Protein AF-A0A536WYC0-F1 (afdb_monomer_lite)

Sequence (81 aa):
MSGVTLTPSARPVAQRTLEIRRILDARYSLSLFEQWKRGDPACWDSSRNELGRGIHGRAMREQRRLESASDGELDAELDAI

Foldseek 3Di:
DDDPPQDPAPDDPVVLVVLLVVLLCVPQVLVVLVVVCVVCVPVCPDPVNPVSVVSNVVSVVSSVVSVSDYPVVSVVSSVVD

Radius of gyration: 15.13 Å; chains: 1; bounding box: 40×30×40 Å

Structure (mmCIF, N/CA/C/O backbone):
data_AF-A0A536WYC0-F1
#
_entry.id   AF-A0A536WYC0-F1
#
loop_
_atom_site.group_PDB
_atom_site.id
_atom_site.type_symbol
_atom_site.label_atom_id
_atom_site.label_alt_id
_atom_site.label_comp_id
_atom_site.label_asym_id
_atom_site.label_entity_id
_atom_site.label_seq_id
_atom_site.pdbx_PDB_ins_code
_atom_site.Cartn_x
_atom_site.Cartn_y
_atom_site.Cartn_z
_atom_site.occupancy
_atom_site.B_iso_or_equiv
_atom_site.auth_seq_id
_atom_site.auth_comp_id
_atom_site.auth_asym_id
_atom_site.auth_atom_id
_atom_site.pdbx_PDB_model_num
ATOM 1 N N . MET A 1 1 ? -23.632 19.870 3.048 1.00 36.12 1 MET A N 1
ATOM 2 C CA . MET A 1 1 ? -22.165 19.960 3.193 1.00 36.12 1 MET A CA 1
ATOM 3 C C . MET A 1 1 ? -21.751 18.880 4.174 1.00 36.12 1 MET A C 1
ATOM 5 O O . MET A 1 1 ? -21.947 19.062 5.366 1.00 36.12 1 MET A O 1
ATOM 9 N N . SER A 1 2 ? -21.311 17.722 3.685 1.00 39.53 2 SER A N 1
ATOM 10 C CA . SER A 1 2 ? -20.874 16.633 4.564 1.00 39.53 2 SER A CA 1
ATOM 11 C C . SER A 1 2 ? -19.445 16.924 4.998 1.00 39.53 2 SER A C 1
ATOM 13 O O . SER A 1 2 ? -18.532 16.901 4.175 1.00 39.53 2 SER A O 1
ATOM 15 N N . GLY A 1 3 ? -19.277 17.291 6.268 1.00 43.28 3 GLY A N 1
ATOM 16 C CA . GLY A 1 3 ? -17.966 17.446 6.881 1.00 43.28 3 GLY A CA 1
ATOM 17 C C . GLY A 1 3 ? -17.265 16.096 6.889 1.00 43.28 3 GLY A C 1
ATOM 18 O O . GLY A 1 3 ? -17.778 15.137 7.460 1.00 43.28 3 GLY A O 1
ATOM 19 N N . VAL A 1 4 ? -16.117 16.013 6.222 1.00 49.53 4 VAL A N 1
ATOM 20 C CA . VAL A 1 4 ? -15.201 14.885 6.378 1.00 49.53 4 VAL A CA 1
ATOM 21 C C . VAL A 1 4 ? -14.622 15.007 7.781 1.00 49.53 4 VAL A C 1
ATOM 23 O O . VAL A 1 4 ? -13.712 15.798 8.023 1.00 49.53 4 VAL A O 1
ATOM 26 N N . THR A 1 5 ? -15.196 14.277 8.730 1.00 48.66 5 THR A N 1
ATOM 27 C CA . THR A 1 5 ? -14.589 14.094 10.044 1.00 48.66 5 THR A CA 1
ATOM 28 C C . THR A 1 5 ? -13.342 13.247 9.826 1.00 48.66 5 THR A C 1
ATOM 30 O O . THR A 1 5 ? -13.424 12.028 9.723 1.00 48.66 5 THR A O 1
ATOM 33 N N . LEU A 1 6 ? -12.183 13.893 9.691 1.00 56.28 6 LEU A N 1
ATOM 34 C CA . LEU A 1 6 ? -10.895 13.216 9.794 1.00 56.28 6 LEU A CA 1
ATOM 35 C C . LEU A 1 6 ? -10.751 12.772 11.251 1.00 56.28 6 LEU A C 1
ATOM 37 O O . LEU A 1 6 ? -10.227 13.511 12.082 1.00 56.28 6 LEU A O 1
ATOM 41 N N . THR A 1 7 ? -11.293 11.604 11.595 1.00 57.25 7 THR A N 1
ATOM 42 C CA . THR A 1 7 ? -10.995 10.971 12.879 1.00 57.25 7 THR A CA 1
ATOM 43 C C . THR A 1 7 ? -9.496 10.691 12.915 1.00 57.25 7 THR A C 1
ATOM 45 O O . THR A 1 7 ? -9.011 9.954 12.053 1.00 57.25 7 THR A O 1
ATOM 48 N N . PRO A 1 8 ? -8.743 11.275 13.861 1.00 67.50 8 PRO A N 1
ATOM 49 C CA . PRO A 1 8 ? -7.348 10.912 14.037 1.00 67.50 8 PRO A CA 1
ATOM 50 C C . PRO A 1 8 ? -7.264 9.416 14.359 1.00 67.50 8 PRO A C 1
ATOM 52 O O . PRO A 1 8 ? -7.995 8.921 15.216 1.00 67.50 8 PRO A O 1
ATOM 55 N N . SER A 1 9 ? -6.393 8.707 13.639 1.00 74.75 9 SER A N 1
ATOM 56 C CA . SER A 1 9 ? -6.079 7.296 13.890 1.00 74.75 9 SER A CA 1
ATOM 57 C C . SER A 1 9 ? -5.684 7.110 15.354 1.00 74.75 9 SER A C 1
ATOM 59 O O . SER A 1 9 ? -4.800 7.815 15.848 1.00 74.75 9 SER A O 1
ATOM 61 N N . ALA A 1 10 ? -6.301 6.146 16.035 1.00 84.81 10 ALA A N 1
ATOM 62 C CA . ALA A 1 10 ? -5.916 5.748 17.385 1.00 84.81 10 ALA A CA 1
ATOM 63 C C . ALA A 1 10 ? -4.648 4.874 17.373 1.00 84.81 10 ALA A C 1
ATOM 65 O O . ALA A 1 10 ? -3.966 4.751 18.392 1.00 84.81 10 ALA A O 1
ATOM 66 N N . ARG A 1 11 ? -4.302 4.288 16.217 1.00 88.94 11 ARG A N 1
ATOM 67 C CA . ARG A 1 11 ? -3.077 3.495 16.040 1.00 88.94 11 ARG A CA 1
ATOM 68 C C . ARG A 1 11 ? -1.821 4.364 16.024 1.00 88.94 11 ARG A C 1
ATOM 70 O O . ARG A 1 11 ? -1.824 5.431 15.400 1.00 88.94 11 ARG A O 1
ATOM 77 N N . PRO A 1 12 ? -0.702 3.868 16.583 1.00 93.94 12 PRO A N 1
ATOM 78 C CA . PRO A 1 12 ? 0.612 4.447 16.348 1.00 93.94 12 PRO A CA 1
ATOM 79 C C . PRO A 1 12 ? 0.925 4.529 14.848 1.00 93.94 12 PRO A C 1
ATOM 81 O O . PRO A 1 12 ? 0.719 3.566 14.108 1.00 93.94 12 PRO A O 1
ATOM 84 N N . VAL A 1 13 ? 1.508 5.647 14.403 1.00 91.50 13 VAL A N 1
ATOM 85 C CA . VAL A 1 13 ? 1.855 5.881 12.985 1.00 91.50 13 VAL A CA 1
ATOM 86 C C . VAL A 1 13 ? 2.718 4.753 12.409 1.00 91.50 13 VAL A C 1
ATOM 88 O O . VAL A 1 13 ? 2.493 4.321 11.280 1.00 91.50 13 VAL A O 1
ATOM 91 N N . ALA A 1 14 ? 3.671 4.236 13.191 1.00 93.75 14 ALA A N 1
ATOM 92 C CA . ALA A 1 14 ? 4.540 3.137 12.772 1.00 93.75 14 ALA A CA 1
ATOM 93 C C . ALA A 1 14 ? 3.751 1.846 12.500 1.00 93.75 14 ALA A C 1
ATOM 95 O O . ALA A 1 14 ? 3.971 1.197 11.479 1.00 93.75 14 ALA A O 1
ATOM 96 N N . GLN A 1 15 ? 2.796 1.510 13.373 1.00 95.62 15 GLN A N 1
ATOM 97 C CA . GLN A 1 15 ? 1.925 0.349 13.195 1.00 95.62 15 GLN A CA 1
ATOM 98 C C . GLN A 1 15 ? 1.045 0.521 11.955 1.00 95.62 15 GLN A C 1
ATOM 100 O O . GLN A 1 15 ? 1.037 -0.345 11.083 1.00 95.62 15 GLN A O 1
ATOM 105 N N . ARG A 1 16 ? 0.384 1.675 11.828 1.00 96.25 16 ARG A N 1
ATOM 106 C CA . ARG A 1 16 ? -0.472 1.977 10.677 1.00 96.25 16 ARG A CA 1
ATOM 107 C C . ARG A 1 16 ? 0.297 1.898 9.355 1.00 96.25 16 ARG A C 1
ATOM 109 O O . ARG A 1 16 ? -0.187 1.334 8.381 1.00 96.25 16 ARG A O 1
ATOM 116 N N . THR A 1 17 ? 1.526 2.412 9.332 1.00 95.94 17 THR A N 1
ATOM 117 C CA . T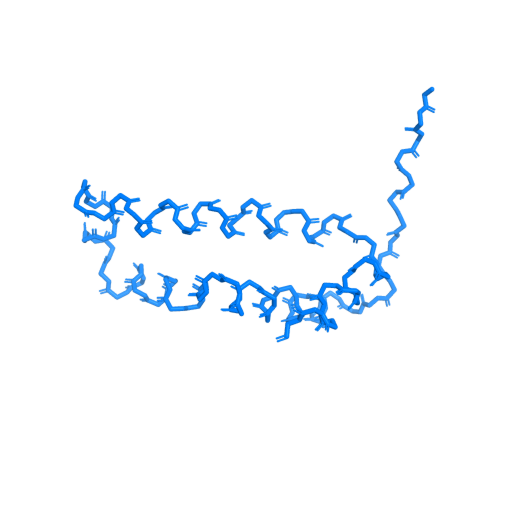HR A 1 17 ? 2.408 2.341 8.156 1.00 95.94 17 THR A CA 1
ATOM 118 C C . THR A 1 17 ? 2.714 0.894 7.766 1.00 95.94 17 THR A C 1
ATOM 120 O O . THR A 1 17 ? 2.648 0.553 6.586 1.00 95.94 17 THR A O 1
ATOM 123 N N . LEU A 1 18 ? 3.022 0.033 8.741 1.00 96.62 18 LEU A N 1
ATOM 124 C CA . LEU A 1 18 ? 3.302 -1.386 8.501 1.00 96.62 18 LEU A CA 1
ATOM 125 C C . LEU A 1 18 ? 2.074 -2.140 7.974 1.00 96.62 18 LEU A C 1
ATOM 127 O O . LEU A 1 18 ? 2.196 -2.951 7.059 1.00 96.62 18 LEU A O 1
ATOM 131 N N . GLU A 1 19 ? 0.892 -1.856 8.512 1.00 97.44 19 GLU A N 1
ATOM 132 C CA . GLU A 1 19 ? -0.372 -2.465 8.081 1.00 97.44 19 GLU A CA 1
ATOM 133 C C . GLU A 1 19 ? -0.729 -2.078 6.642 1.00 97.44 19 GLU A C 1
ATOM 135 O O . GLU A 1 19 ? -0.989 -2.948 5.809 1.00 97.44 19 GLU A O 1
ATOM 140 N N . ILE A 1 20 ? -0.639 -0.786 6.313 1.00 97.50 20 ILE A N 1
ATOM 141 C CA . ILE A 1 20 ? -0.823 -0.294 4.941 1.00 97.50 20 ILE A CA 1
ATOM 142 C C . ILE A 1 20 ? 0.173 -0.975 4.000 1.00 97.50 20 ILE A C 1
ATOM 144 O O . ILE A 1 20 ? -0.201 -1.442 2.922 1.00 97.50 20 ILE A O 1
ATOM 148 N N . ARG A 1 21 ? 1.439 -1.090 4.417 1.00 96.94 21 ARG A N 1
ATOM 149 C CA . ARG A 1 21 ? 2.477 -1.767 3.636 1.00 96.94 21 ARG A CA 1
ATOM 150 C C . ARG A 1 21 ? 2.115 -3.224 3.353 1.00 96.94 21 ARG A C 1
ATOM 152 O O . ARG A 1 21 ? 2.247 -3.665 2.214 1.00 96.94 21 ARG A O 1
ATOM 159 N N . ARG A 1 22 ? 1.609 -3.944 4.356 1.00 97.81 22 ARG A N 1
ATOM 160 C CA . ARG A 1 22 ? 1.176 -5.341 4.225 1.00 97.81 22 ARG A CA 1
ATOM 161 C C . ARG A 1 22 ? 0.046 -5.497 3.207 1.00 97.81 22 ARG A C 1
ATOM 163 O O . ARG A 1 22 ? 0.129 -6.379 2.357 1.00 97.81 22 ARG A O 1
ATOM 170 N N . ILE A 1 23 ? -0.964 -4.625 3.246 1.00 98.31 23 ILE A N 1
ATOM 171 C CA . ILE A 1 23 ? -2.067 -4.634 2.268 1.00 98.31 23 ILE A CA 1
ATOM 172 C C . ILE A 1 23 ? -1.535 -4.395 0.849 1.00 98.31 23 ILE A C 1
ATOM 174 O O . ILE A 1 23 ? -1.904 -5.102 -0.093 1.00 98.31 23 ILE A O 1
ATOM 178 N N . LEU A 1 24 ? -0.650 -3.410 0.680 1.00 98.12 24 LEU A N 1
ATOM 179 C CA . LEU A 1 24 ? -0.083 -3.075 -0.627 1.00 98.12 24 LEU A CA 1
ATOM 180 C C . LEU A 1 24 ? 0.806 -4.193 -1.178 1.00 98.12 24 LEU A C 1
ATOM 182 O O . LEU A 1 24 ? 0.778 -4.458 -2.381 1.00 98.12 24 LEU A O 1
ATOM 186 N N . ASP A 1 25 ? 1.554 -4.877 -0.317 1.00 97.50 25 ASP A N 1
ATOM 187 C CA . ASP A 1 25 ? 2.350 -6.038 -0.706 1.00 97.50 25 ASP A CA 1
ATOM 188 C C . ASP A 1 25 ? 1.472 -7.224 -1.113 1.00 97.50 25 ASP A C 1
ATOM 190 O O . ASP A 1 25 ? 1.743 -7.838 -2.146 1.00 97.50 25 ASP A O 1
ATOM 194 N N . ALA A 1 26 ? 0.382 -7.488 -0.388 1.00 97.44 26 ALA A N 1
ATOM 195 C CA . ALA A 1 26 ? -0.565 -8.547 -0.735 1.00 97.44 26 ALA A CA 1
ATOM 196 C C . ALA A 1 26 ? -1.256 -8.306 -2.092 1.00 97.44 26 ALA A C 1
ATOM 198 O O . ALA A 1 26 ? -1.410 -9.232 -2.885 1.00 97.44 26 ALA A O 1
ATOM 199 N N . ARG A 1 27 ? -1.646 -7.060 -2.391 1.00 96.62 27 ARG A N 1
ATOM 200 C CA . ARG A 1 27 ? -2.415 -6.724 -3.609 1.00 96.62 27 ARG A CA 1
ATOM 201 C C . ARG A 1 27 ? -1.559 -6.425 -4.832 1.00 96.62 27 ARG A C 1
ATOM 203 O O . ARG A 1 27 ? -1.988 -6.674 -5.957 1.00 96.62 27 ARG A O 1
ATOM 210 N N . TYR A 1 28 ? -0.386 -5.835 -4.625 1.00 95.88 28 TYR A N 1
ATOM 211 C CA . TYR A 1 28 ? 0.420 -5.265 -5.704 1.00 95.88 28 TYR A CA 1
ATOM 212 C C . TYR A 1 28 ? 1.882 -5.692 -5.667 1.00 95.88 28 TYR A C 1
ATOM 214 O O . TYR A 1 28 ? 2.636 -5.249 -6.529 1.00 95.88 28 TYR A O 1
ATOM 222 N N . SER A 1 29 ? 2.309 -6.495 -4.686 1.00 94.62 29 SER A N 1
ATOM 223 C CA . SER A 1 29 ? 3.725 -6.835 -4.491 1.00 94.62 29 SER A CA 1
ATOM 224 C C . SER A 1 29 ? 4.613 -5.581 -4.454 1.00 94.62 29 SER A C 1
ATOM 226 O O . SER A 1 29 ? 5.675 -5.538 -5.076 1.00 94.62 29 SER A O 1
ATOM 228 N N . LEU A 1 30 ? 4.158 -4.524 -3.769 1.00 94.12 30 LEU A N 1
ATOM 229 C CA . LEU A 1 30 ? 4.786 -3.201 -3.800 1.00 94.12 30 LEU A CA 1
ATOM 230 C C . LEU A 1 30 ? 6.288 -3.248 -3.470 1.00 94.12 30 LEU A C 1
ATOM 232 O O . LEU A 1 30 ? 7.095 -2.657 -4.185 1.00 94.12 30 LEU A O 1
ATOM 236 N N . SER A 1 31 ? 6.681 -3.998 -2.446 1.00 92.62 31 SER A N 1
ATOM 237 C CA . SER A 1 31 ? 8.073 -4.159 -2.025 1.00 92.62 31 SER A CA 1
ATOM 238 C C . SER A 1 31 ? 8.952 -4.805 -3.101 1.00 92.62 31 SER A C 1
ATOM 240 O O . SER A 1 31 ? 10.114 -4.422 -3.235 1.00 92.62 31 SER A O 1
ATOM 242 N N . LEU A 1 32 ? 8.406 -5.711 -3.924 1.00 92.06 32 LEU A N 1
ATOM 243 C CA . LEU A 1 32 ? 9.117 -6.275 -5.077 1.00 92.06 32 LEU A CA 1
ATOM 244 C C . LEU A 1 32 ? 9.388 -5.193 -6.129 1.00 92.06 32 LEU A C 1
ATOM 246 O O . LEU A 1 32 ? 10.511 -5.060 -6.613 1.00 92.06 32 LEU A O 1
ATOM 250 N N . PHE A 1 33 ? 8.376 -4.388 -6.459 1.00 91.56 33 PHE A N 1
ATOM 251 C CA . PHE A 1 33 ? 8.518 -3.309 -7.436 1.00 91.56 33 PHE A CA 1
ATOM 252 C C . PHE A 1 33 ? 9.458 -2.201 -6.952 1.00 91.56 33 PHE A C 1
ATOM 254 O O . PHE A 1 33 ? 10.246 -1.681 -7.740 1.00 91.56 33 PHE A O 1
ATOM 261 N N . GLU A 1 34 ? 9.437 -1.862 -5.665 1.00 92.31 34 GLU A N 1
ATOM 262 C CA . GLU A 1 34 ? 10.388 -0.905 -5.096 1.00 92.31 34 GLU A CA 1
ATOM 263 C C . GLU A 1 34 ? 11.822 -1.441 -5.074 1.00 92.31 34 GLU A C 1
ATOM 265 O O . GLU A 1 34 ? 12.760 -0.689 -5.353 1.00 92.31 34 GLU A O 1
ATOM 270 N N . GLN A 1 35 ? 12.007 -2.732 -4.780 1.00 93.69 35 GLN A N 1
ATOM 271 C CA . GLN A 1 35 ? 13.317 -3.372 -4.869 1.00 93.69 35 GLN A CA 1
ATOM 272 C C . GLN A 1 35 ? 13.827 -3.372 -6.312 1.00 93.69 35 GLN A C 1
ATOM 274 O O . GLN A 1 35 ? 14.977 -3.003 -6.548 1.00 93.69 35 GLN A O 1
ATOM 279 N N . TRP A 1 36 ? 12.973 -3.710 -7.279 1.00 90.12 36 TRP A N 1
ATOM 280 C CA . TRP A 1 36 ? 13.332 -3.672 -8.693 1.00 90.12 36 TRP A CA 1
ATOM 281 C C . TRP A 1 36 ? 13.688 -2.254 -9.154 1.00 90.12 36 TRP A C 1
ATOM 283 O O . TRP A 1 36 ? 14.756 -2.055 -9.728 1.00 90.12 36 TRP A O 1
ATOM 293 N N . LYS A 1 37 ? 12.866 -1.252 -8.816 1.00 92.12 37 LYS A N 1
ATOM 294 C CA . LYS A 1 37 ? 13.144 0.162 -9.105 1.00 92.12 37 LYS A CA 1
ATOM 295 C C . LYS A 1 37 ? 14.499 0.611 -8.555 1.00 92.12 37 LYS A C 1
ATOM 297 O O . LYS A 1 37 ? 15.189 1.394 -9.199 1.00 92.12 37 LYS A O 1
ATOM 302 N N . ARG A 1 38 ? 14.877 0.138 -7.364 1.00 94.25 38 ARG A N 1
ATOM 303 C CA . ARG A 1 38 ? 16.175 0.445 -6.747 1.00 94.25 38 ARG A CA 1
ATOM 304 C C . ARG A 1 38 ? 17.334 -0.282 -7.431 1.00 94.25 38 ARG A C 1
ATOM 306 O O . ARG A 1 38 ? 18.413 0.291 -7.532 1.00 94.25 38 ARG A O 1
ATOM 313 N N . GLY A 1 39 ? 17.121 -1.527 -7.854 1.00 95.75 39 GLY A N 1
ATOM 314 C CA . GLY A 1 39 ? 18.142 -2.368 -8.480 1.00 95.75 39 GLY A CA 1
ATOM 315 C C . GLY A 1 39 ? 18.453 -1.991 -9.928 1.00 95.75 39 GLY A C 1
ATOM 316 O O . GLY A 1 39 ? 19.606 -2.084 -10.336 1.00 95.75 39 GLY A O 1
ATOM 317 N N . ASP A 1 40 ? 17.453 -1.536 -10.686 1.00 93.94 40 ASP A N 1
ATOM 318 C CA . ASP A 1 40 ? 17.625 -1.106 -12.078 1.00 93.94 40 ASP A CA 1
ATOM 319 C C . ASP A 1 40 ? 16.713 0.090 -12.429 1.00 93.94 40 ASP A C 1
ATOM 321 O O . ASP A 1 40 ? 15.666 -0.071 -13.072 1.00 93.94 40 ASP A O 1
ATOM 325 N N . PRO A 1 41 ? 17.095 1.316 -12.018 1.00 92.75 41 PRO A N 1
ATOM 326 C CA . PRO A 1 41 ? 16.323 2.523 -12.312 1.00 92.75 41 PRO A CA 1
ATOM 327 C C . PRO A 1 41 ? 16.193 2.806 -13.817 1.00 92.75 41 PRO A C 1
ATOM 329 O O . PRO A 1 41 ? 15.157 3.287 -14.274 1.00 92.75 41 PRO A O 1
ATOM 332 N N . ALA A 1 42 ? 17.223 2.477 -14.606 1.00 92.75 42 ALA A N 1
ATOM 333 C CA . ALA A 1 42 ? 17.242 2.747 -16.042 1.00 92.75 42 ALA A CA 1
ATOM 334 C C . ALA A 1 42 ? 16.213 1.889 -16.792 1.00 92.75 42 ALA A C 1
ATOM 336 O O . ALA A 1 42 ? 15.462 2.396 -17.629 1.00 92.75 42 ALA A O 1
ATOM 337 N N . CYS A 1 43 ? 16.127 0.596 -16.465 1.00 89.44 43 CYS A N 1
ATOM 338 C CA . CYS A 1 43 ? 15.077 -0.270 -16.991 1.00 89.44 43 CYS A CA 1
ATOM 339 C C . CYS A 1 43 ? 13.700 0.131 -16.448 1.00 89.44 43 CYS A C 1
ATOM 341 O O . CYS A 1 43 ? 12.728 0.156 -17.212 1.00 89.44 43 CYS A O 1
ATOM 343 N N . TRP A 1 44 ? 13.618 0.516 -15.169 1.00 93.31 44 TRP A N 1
ATOM 344 C CA . TRP A 1 44 ? 12.372 0.942 -14.533 1.00 93.31 44 TRP A CA 1
ATOM 345 C C . TRP A 1 44 ? 11.690 2.107 -15.267 1.00 93.31 44 TRP A C 1
ATOM 347 O O . TRP A 1 44 ? 10.480 2.054 -15.525 1.00 93.31 44 TRP A O 1
ATOM 357 N N . ASP A 1 45 ? 12.464 3.128 -15.635 1.00 92.81 45 ASP A N 1
ATOM 358 C CA . ASP A 1 45 ? 11.975 4.329 -16.321 1.00 92.81 45 ASP A CA 1
ATOM 359 C C . ASP A 1 45 ? 11.827 4.143 -17.843 1.00 92.81 45 ASP A C 1
ATOM 361 O O . ASP A 1 45 ? 11.202 4.962 -18.519 1.00 92.81 45 ASP A O 1
ATOM 365 N N . SER A 1 46 ? 12.32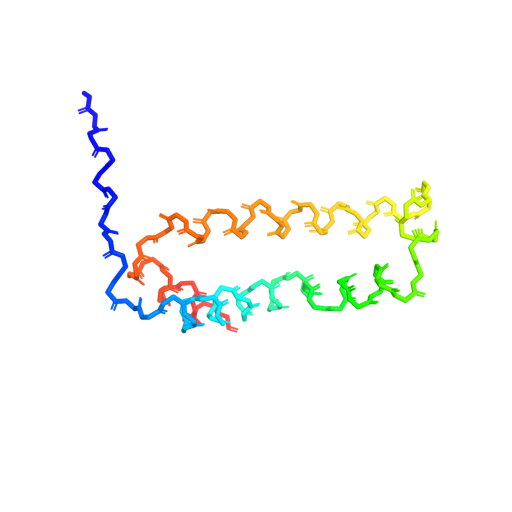5 3.035 -18.402 1.00 92.25 46 SER A N 1
ATOM 366 C CA . SER A 1 46 ? 12.250 2.759 -19.841 1.00 92.25 46 SER A CA 1
ATOM 367 C C . SER A 1 46 ? 10.816 2.531 -20.331 1.00 92.25 46 SER A C 1
ATOM 369 O O . SER A 1 46 ? 9.984 1.950 -19.635 1.00 92.25 46 SER A O 1
ATOM 371 N N . SER A 1 47 ? 10.507 2.879 -21.581 1.00 90.12 47 SER A N 1
ATOM 372 C CA . SER A 1 47 ? 9.185 2.618 -22.179 1.00 90.12 47 SER A CA 1
ATOM 373 C C . SER A 1 47 ? 8.763 1.142 -22.125 1.00 90.12 47 SER A C 1
ATOM 375 O O . SER A 1 47 ? 7.574 0.851 -22.058 1.00 90.12 47 SER A O 1
ATOM 377 N N . ARG A 1 48 ? 9.725 0.213 -22.056 1.00 88.38 48 ARG A N 1
ATOM 378 C CA . ARG A 1 48 ? 9.487 -1.236 -21.965 1.00 88.38 48 ARG A CA 1
ATOM 379 C C . ARG A 1 48 ? 8.858 -1.675 -20.637 1.00 88.38 48 ARG A C 1
ATOM 381 O O . ARG A 1 48 ? 8.215 -2.716 -20.604 1.00 88.38 48 ARG A O 1
ATOM 388 N N . ASN A 1 49 ? 8.998 -0.889 -19.566 1.00 92.56 49 ASN A N 1
ATOM 389 C CA . ASN A 1 49 ? 8.428 -1.188 -18.246 1.00 92.56 49 ASN A CA 1
ATOM 390 C C . ASN A 1 49 ? 7.095 -0.457 -17.968 1.00 92.56 49 ASN A C 1
ATOM 392 O O . ASN A 1 49 ? 6.794 -0.053 -16.842 1.00 92.56 49 ASN A O 1
ATOM 396 N N . GLU A 1 50 ? 6.272 -0.242 -18.992 1.00 93.69 50 GLU A N 1
ATOM 397 C CA . GLU A 1 50 ? 4.980 0.435 -18.822 1.00 93.69 50 GLU A CA 1
ATOM 398 C C . GLU A 1 50 ? 4.057 -0.300 -17.836 1.00 93.69 50 GLU A C 1
ATOM 400 O O . GLU A 1 50 ? 3.452 0.329 -16.965 1.00 93.69 50 GLU A O 1
ATOM 405 N N . LEU A 1 51 ? 4.015 -1.636 -17.903 1.00 91.12 51 LEU A N 1
ATOM 406 C CA . LEU A 1 51 ? 3.195 -2.453 -17.008 1.00 91.12 51 LEU A CA 1
ATOM 407 C C . LEU A 1 51 ? 3.626 -2.314 -15.539 1.00 91.12 51 LEU A C 1
ATOM 409 O O . LEU A 1 51 ? 2.779 -2.073 -14.678 1.00 91.12 51 LEU A O 1
ATOM 413 N N . GLY A 1 52 ? 4.930 -2.419 -15.250 1.00 91.38 52 GLY A N 1
ATOM 414 C CA . GLY A 1 52 ? 5.456 -2.300 -13.887 1.00 91.38 52 GLY A CA 1
ATOM 415 C C . GLY A 1 52 ? 5.198 -0.916 -13.291 1.00 91.38 52 GLY A C 1
ATOM 416 O O . GLY A 1 52 ? 4.703 -0.805 -12.166 1.00 91.38 52 GLY A O 1
ATOM 417 N N . ARG A 1 53 ? 5.407 0.153 -14.074 1.00 93.38 53 ARG A N 1
ATOM 418 C CA . ARG A 1 53 ? 5.034 1.516 -13.656 1.00 93.38 53 ARG A CA 1
ATOM 419 C C . ARG A 1 53 ? 3.527 1.681 -13.467 1.00 93.38 53 ARG A C 1
ATOM 421 O O . ARG A 1 53 ? 3.107 2.388 -12.550 1.00 93.38 53 ARG A O 1
ATOM 428 N N . GLY A 1 54 ? 2.711 1.025 -14.291 1.00 94.50 54 GLY A N 1
ATOM 429 C CA . GLY A 1 54 ? 1.255 1.024 -14.170 1.00 94.50 54 GLY A CA 1
ATOM 430 C C . GLY A 1 54 ? 0.773 0.404 -12.857 1.00 94.50 54 GLY A C 1
ATOM 431 O O . GLY A 1 54 ? -0.049 1.007 -12.160 1.00 94.50 54 GLY A O 1
ATOM 432 N N . ILE A 1 55 ? 1.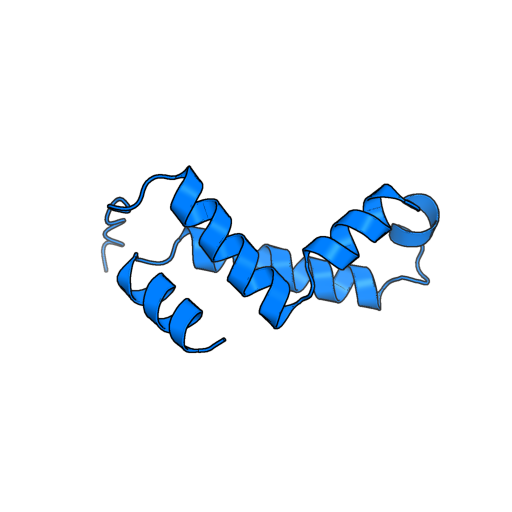316 -0.761 -12.488 1.00 94.12 55 ILE A N 1
ATOM 433 C CA . ILE A 1 55 ? 1.004 -1.452 -11.227 1.00 94.12 55 ILE A CA 1
ATOM 434 C C . ILE A 1 55 ? 1.478 -0.622 -10.032 1.00 94.12 55 ILE A C 1
ATOM 436 O O . ILE A 1 55 ? 0.680 -0.329 -9.143 1.00 94.12 55 ILE A O 1
ATOM 440 N N . HIS A 1 56 ? 2.723 -0.141 -10.051 1.00 94.38 56 HIS A N 1
ATOM 441 C CA . HIS A 1 56 ? 3.244 0.738 -9.002 1.00 94.38 56 HIS A CA 1
ATOM 442 C C . HIS A 1 56 ? 2.393 2.012 -8.854 1.00 94.38 56 HIS A C 1
ATOM 444 O O . HIS A 1 56 ? 2.072 2.437 -7.748 1.00 94.38 56 HIS A O 1
ATOM 450 N N . GLY A 1 57 ? 1.956 2.617 -9.961 1.00 95.69 57 GLY A N 1
ATOM 451 C CA . GLY A 1 57 ? 1.061 3.773 -9.938 1.00 95.69 57 GLY A CA 1
ATOM 452 C C . GLY A 1 57 ? -0.306 3.479 -9.306 1.00 95.69 57 GLY A C 1
ATOM 453 O O . GLY A 1 57 ? -0.859 4.346 -8.627 1.00 95.69 57 GLY A O 1
ATOM 454 N N . ARG A 1 58 ? -0.852 2.267 -9.495 1.00 97.44 58 ARG A N 1
ATOM 455 C CA . ARG A 1 58 ? -2.069 1.808 -8.799 1.00 97.44 58 ARG A CA 1
ATOM 456 C C . ARG A 1 58 ? -1.811 1.630 -7.305 1.00 97.44 58 ARG A C 1
ATOM 458 O O . ARG A 1 58 ? -2.581 2.173 -6.519 1.00 97.44 58 ARG A O 1
ATOM 465 N N . ALA A 1 59 ? -0.699 0.996 -6.931 1.00 96.88 59 ALA A N 1
ATOM 466 C CA . ALA A 1 59 ? -0.301 0.832 -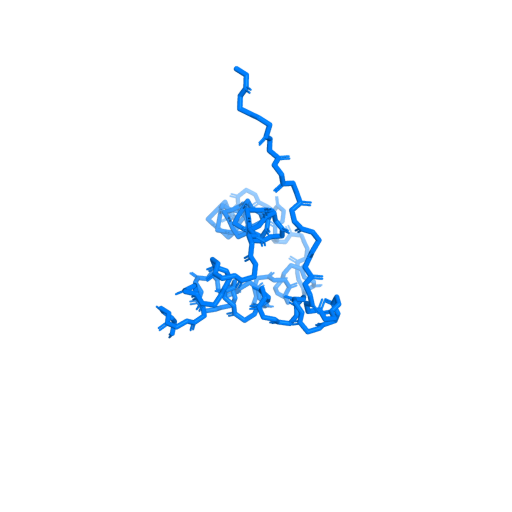5.534 1.00 96.88 59 ALA A CA 1
ATOM 467 C C . ALA A 1 59 ? -0.167 2.184 -4.810 1.00 96.88 59 ALA A C 1
ATOM 469 O O . ALA A 1 59 ? -0.697 2.347 -3.720 1.00 96.88 59 ALA A O 1
ATOM 470 N N . MET A 1 60 ? 0.435 3.201 -5.440 1.00 96.38 60 MET A N 1
ATOM 471 C CA . MET A 1 60 ? 0.555 4.544 -4.847 1.00 96.38 60 MET A CA 1
ATOM 472 C C . MET A 1 60 ? -0.788 5.270 -4.684 1.00 96.38 60 MET A C 1
ATOM 474 O O . MET A 1 60 ? -0.949 6.085 -3.776 1.00 96.38 60 MET A O 1
ATOM 478 N N . ARG A 1 61 ? -1.757 5.030 -5.578 1.00 97.69 61 ARG A N 1
ATOM 479 C CA . ARG A 1 61 ? -3.118 5.568 -5.413 1.00 97.69 61 ARG A CA 1
ATOM 480 C C . ARG A 1 61 ? -3.841 4.880 -4.263 1.00 97.69 61 ARG A C 1
ATOM 482 O O . ARG A 1 61 ? -4.479 5.565 -3.471 1.00 97.69 61 A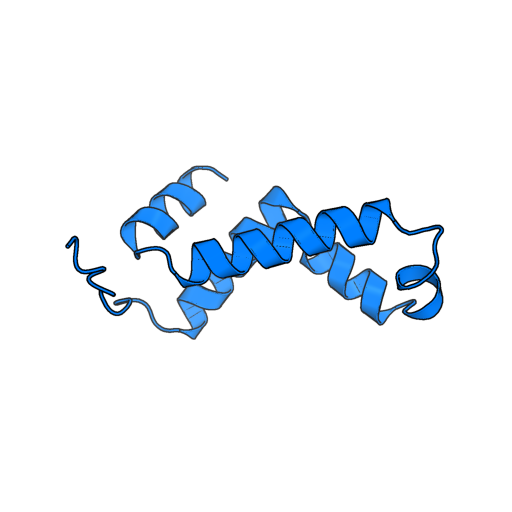RG A O 1
ATOM 489 N N . GLU A 1 62 ? -3.698 3.563 -4.166 1.00 97.69 62 GLU A N 1
ATOM 490 C CA . GLU A 1 62 ? -4.273 2.783 -3.075 1.00 97.69 62 GLU A CA 1
ATOM 491 C C . GLU A 1 62 ? -3.657 3.163 -1.728 1.00 97.69 62 GLU A C 1
ATOM 493 O O . GLU A 1 62 ? -4.383 3.353 -0.761 1.00 97.69 62 GLU A O 1
ATOM 498 N N . GLN A 1 63 ? -2.341 3.371 -1.676 1.00 97.19 63 GLN A N 1
ATOM 499 C CA . GLN A 1 63 ? -1.657 3.830 -0.472 1.00 97.19 63 GLN A CA 1
ATOM 500 C C . GLN A 1 63 ? -2.285 5.118 0.063 1.00 97.19 63 GLN A C 1
ATOM 502 O O . GLN A 1 63 ? -2.649 5.171 1.231 1.00 97.19 63 GLN A O 1
ATOM 507 N N . ARG A 1 64 ? -2.499 6.122 -0.799 1.00 96.81 64 ARG A N 1
ATOM 508 C CA . ARG A 1 64 ? -3.145 7.382 -0.395 1.00 96.81 64 ARG A CA 1
ATOM 509 C C . ARG A 1 64 ? -4.569 7.179 0.118 1.00 96.81 64 ARG A C 1
ATOM 511 O O . ARG A 1 64 ? -4.968 7.838 1.073 1.00 96.81 64 ARG A O 1
ATOM 518 N N . ARG A 1 65 ? -5.334 6.269 -0.496 1.00 97.25 65 ARG A N 1
ATOM 519 C CA . ARG A 1 65 ? -6.676 5.907 -0.015 1.00 97.25 65 ARG A CA 1
ATOM 520 C C . ARG A 1 65 ? -6.597 5.303 1.389 1.00 97.25 65 ARG A C 1
ATOM 522 O O . ARG A 1 65 ? -7.313 5.760 2.274 1.00 97.25 65 ARG A O 1
ATOM 529 N N . LEU A 1 66 ? -5.708 4.334 1.603 1.00 96.44 66 LEU A N 1
ATOM 530 C CA . LEU A 1 66 ? -5.517 3.663 2.893 1.00 96.44 66 LEU A CA 1
ATOM 531 C C . LEU A 1 66 ? -4.970 4.611 3.971 1.00 96.44 66 LEU A C 1
ATOM 533 O O . LEU A 1 66 ? -5.381 4.539 5.124 1.00 96.44 66 LEU A O 1
ATOM 537 N N . GLU A 1 67 ? -4.096 5.551 3.615 1.00 94.75 67 GLU A N 1
ATOM 538 C CA . GLU A 1 67 ? -3.619 6.598 4.527 1.00 94.75 67 GLU A CA 1
ATOM 539 C C . GLU A 1 67 ? -4.770 7.482 5.029 1.00 94.75 67 GLU A C 1
ATOM 541 O O . GLU A 1 67 ? -4.760 7.877 6.193 1.00 94.75 67 GLU A O 1
ATOM 546 N N . SER A 1 68 ? -5.782 7.728 4.188 1.00 93.44 68 SER A N 1
ATOM 547 C CA . SER A 1 68 ? -6.986 8.495 4.540 1.00 93.44 68 SER A CA 1
ATOM 548 C C . SER A 1 68 ? -8.117 7.681 5.181 1.00 93.44 68 SER A C 1
ATOM 550 O O . SER A 1 68 ? -9.083 8.274 5.657 1.00 93.44 68 SER A O 1
ATOM 552 N N . ALA A 1 69 ? -8.022 6.349 5.177 1.00 94.56 69 ALA A N 1
ATOM 553 C CA . ALA A 1 69 ? -9.060 5.472 5.707 1.00 94.56 69 ALA A CA 1
ATOM 554 C C . ALA A 1 69 ? -9.167 5.586 7.236 1.00 94.56 69 ALA A C 1
ATOM 556 O O . ALA A 1 69 ? -8.182 5.833 7.931 1.00 94.56 69 ALA A O 1
ATOM 557 N N . SER A 1 70 ? -10.345 5.345 7.791 1.00 94.12 70 SER A N 1
ATOM 558 C CA . SER A 1 70 ? -10.497 5.148 9.233 1.00 94.12 70 SER A CA 1
ATOM 559 C C . SER A 1 70 ? -9.784 3.872 9.705 1.00 94.12 70 SER A C 1
ATOM 561 O O . SER A 1 70 ? -9.438 2.996 8.911 1.00 94.12 70 SER A O 1
ATOM 563 N N . ASP A 1 71 ? -9.556 3.747 11.014 1.00 94.31 71 ASP A N 1
ATOM 564 C CA . ASP A 1 71 ? -8.971 2.530 11.591 1.00 94.31 71 ASP A CA 1
ATOM 565 C C . ASP A 1 71 ? -9.851 1.296 11.331 1.00 94.31 71 ASP A C 1
ATOM 567 O O . ASP A 1 71 ? -9.318 0.241 10.996 1.00 94.31 71 ASP A O 1
ATOM 571 N N . GLY A 1 72 ? -11.179 1.434 11.412 1.00 94.81 72 GLY A N 1
ATOM 572 C CA . GLY A 1 72 ? -12.109 0.330 11.149 1.00 94.81 72 GLY A CA 1
ATOM 573 C C . GLY A 1 72 ? -12.151 -0.091 9.678 1.00 94.81 72 GLY A C 1
ATOM 574 O O . GLY A 1 72 ? -12.226 -1.279 9.381 1.00 94.81 72 GLY A O 1
ATOM 575 N N . GLU A 1 73 ? -12.043 0.860 8.745 1.00 96.25 73 GLU A N 1
ATOM 576 C CA . GLU A 1 73 ? -11.869 0.527 7.325 1.00 96.25 73 GLU A CA 1
ATOM 577 C C . GLU A 1 73 ? -10.539 -0.192 7.094 1.00 96.25 73 GLU A C 1
ATOM 579 O O . GLU A 1 73 ? -10.511 -1.185 6.379 1.00 96.25 73 GLU A O 1
ATOM 584 N N . LEU A 1 74 ? -9.448 0.256 7.725 1.00 96.06 74 LEU A N 1
ATOM 585 C CA . LEU A 1 74 ? -8.149 -0.402 7.589 1.00 96.06 74 LEU A CA 1
ATOM 586 C C . LEU A 1 74 ? -8.167 -1.848 8.119 1.00 96.06 74 LEU A C 1
ATOM 588 O O . LEU A 1 74 ? -7.546 -2.710 7.504 1.00 96.06 74 LEU A O 1
ATOM 592 N N . ASP A 1 75 ? -8.902 -2.130 9.200 1.00 96.50 75 ASP A N 1
ATOM 593 C CA . ASP A 1 75 ? -9.090 -3.502 9.698 1.00 96.50 75 ASP A CA 1
ATOM 594 C C . ASP A 1 75 ? -9.833 -4.383 8.703 1.00 96.50 75 ASP A C 1
ATOM 596 O O . ASP A 1 75 ? -9.367 -5.474 8.389 1.00 96.50 75 ASP A O 1
ATOM 600 N N . ALA A 1 76 ? -10.934 -3.891 8.133 1.00 97.69 76 ALA A N 1
ATOM 601 C CA . ALA A 1 76 ? -11.674 -4.644 7.125 1.00 97.69 76 ALA A CA 1
ATOM 602 C C . ALA A 1 76 ? -10.799 -4.987 5.903 1.00 97.69 76 ALA A C 1
ATOM 604 O O . ALA A 1 76 ? -10.935 -6.052 5.304 1.00 97.69 76 ALA A O 1
ATOM 605 N N . GLU A 1 77 ? -9.876 -4.096 5.535 1.00 97.62 77 GLU A N 1
ATOM 606 C CA . GLU A 1 77 ? -8.932 -4.321 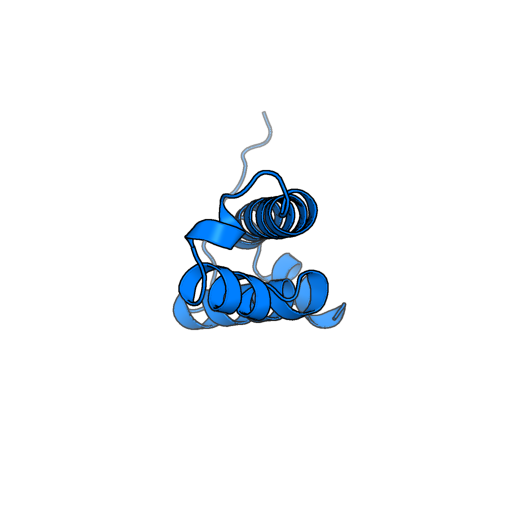4.439 1.00 97.62 77 GLU A CA 1
ATOM 607 C C . GLU A 1 77 ? -7.846 -5.347 4.803 1.00 97.62 77 GLU A C 1
ATOM 609 O O . GLU A 1 77 ? -7.403 -6.082 3.918 1.00 97.62 77 GLU A O 1
ATOM 614 N N . LEU A 1 78 ? -7.426 -5.403 6.074 1.00 97.06 78 LEU A N 1
ATOM 615 C CA . LEU A 1 78 ? -6.494 -6.406 6.608 1.00 97.06 78 LEU A CA 1
ATOM 616 C C . LEU A 1 78 ? -7.138 -7.790 6.746 1.00 97.06 78 LEU A C 1
ATOM 618 O O . LEU A 1 78 ? -6.457 -8.786 6.529 1.00 97.06 78 LEU A O 1
ATOM 622 N N . ASP A 1 79 ? -8.424 -7.859 7.079 1.00 97.69 79 ASP A N 1
ATOM 623 C CA . ASP A 1 79 ? -9.164 -9.122 7.187 1.00 97.69 79 ASP A CA 1
ATOM 624 C C . ASP A 1 79 ? -9.468 -9.743 5.811 1.00 97.69 79 ASP A C 1
ATOM 626 O O . ASP A 1 79 ? -9.746 -10.937 5.703 1.00 97.69 79 ASP A O 1
ATOM 630 N N . ALA A 1 80 ? -9.422 -8.934 4.749 1.00 95.69 80 ALA A N 1
ATOM 631 C CA . ALA A 1 80 ? -9.705 -9.350 3.378 1.00 95.69 80 ALA A CA 1
ATOM 632 C C . ALA A 1 80 ? -8.478 -9.870 2.598 1.00 95.69 80 ALA A C 1
ATOM 634 O O . ALA A 1 80 ? -8.623 -10.198 1.415 1.00 95.69 80 ALA A O 1
ATOM 635 N N . ILE A 1 81 ? -7.283 -9.904 3.206 1.00 92.19 81 ILE A N 1
ATOM 636 C CA . ILE A 1 81 ? -6.027 -10.380 2.586 1.00 92.19 81 ILE A CA 1
ATOM 637 C C . ILE A 1 81 ? -5.553 -11.708 3.176 1.00 92.19 81 ILE A C 1
ATOM 639 O O . ILE A 1 81 ? -4.961 -12.483 2.394 1.00 92.19 81 ILE A O 1
#

Secondary structure (DSSP, 8-state):
------PPPSS-HHHHHHHHHHHHHHHH-HHHHHHHHHH-HHHHHSGGGHHHHHHHHHHHHHHHHHHHS-HHHHHHHHHT-

pLDDT: mean 89.88, std 14.03, range [36.12, 98.31]